Protein AF-A0A1W9UJZ1-F1 (afdb_monomer_lite)

Structure (mmCIF, N/CA/C/O backbone):
data_AF-A0A1W9UJZ1-F1
#
_entry.id   AF-A0A1W9UJZ1-F1
#
loop_
_atom_site.group_PDB
_atom_site.id
_atom_site.type_symbol
_atom_site.label_atom_id
_atom_site.label_alt_id
_atom_site.label_comp_id
_atom_site.label_asym_id
_atom_site.label_entity_id
_atom_site.label_seq_id
_atom_site.pdbx_PDB_ins_code
_atom_site.Cartn_x
_atom_site.Cartn_y
_atom_site.Cartn_z
_atom_site.occupancy
_atom_site.B_iso_or_equiv
_atom_site.auth_seq_id
_atom_site.auth_comp_id
_atom_site.auth_asym_id
_atom_site.auth_atom_id
_atom_site.pdbx_PDB_model_num
ATOM 1 N N . MET A 1 1 ? 7.714 -9.914 25.669 1.00 34.62 1 MET A N 1
ATOM 2 C CA . MET A 1 1 ? 7.853 -9.711 24.214 1.00 34.62 1 MET A CA 1
ATOM 3 C C . MET A 1 1 ? 7.769 -8.215 23.991 1.00 34.62 1 MET A C 1
ATOM 5 O O . MET A 1 1 ? 6.765 -7.626 24.367 1.00 34.62 1 MET A O 1
ATOM 9 N N . THR A 1 2 ? 8.857 -7.588 23.559 1.00 28.95 2 THR A N 1
ATOM 10 C CA . THR A 1 2 ? 8.953 -6.126 23.455 1.00 28.95 2 THR A CA 1
ATOM 11 C C . THR A 1 2 ? 8.624 -5.746 22.020 1.00 28.95 2 THR A C 1
ATOM 13 O O . THR A 1 2 ? 9.335 -6.163 21.109 1.00 28.95 2 THR A O 1
ATOM 16 N N . VAL A 1 3 ? 7.519 -5.029 21.813 1.00 31.42 3 VAL A N 1
ATOM 17 C CA . VAL A 1 3 ? 7.116 -4.546 20.487 1.00 31.42 3 VAL A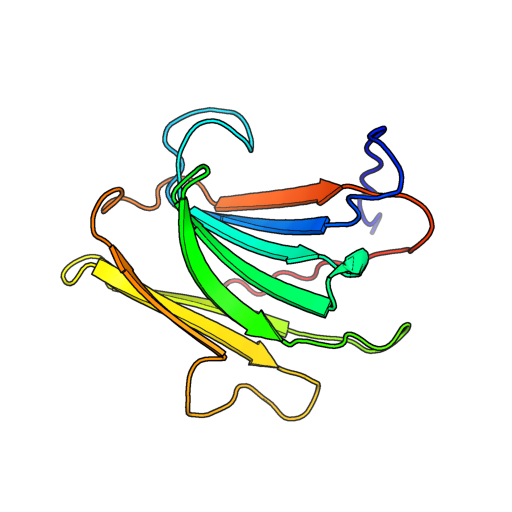 CA 1
ATOM 18 C C . VAL A 1 3 ? 8.034 -3.377 20.106 1.00 31.42 3 VAL A C 1
ATOM 20 O O . VAL A 1 3 ? 8.173 -2.454 20.911 1.00 31.42 3 VAL A O 1
ATOM 23 N N . PRO A 1 4 ? 8.691 -3.391 18.933 1.00 29.95 4 PRO A N 1
ATOM 24 C CA . PRO A 1 4 ? 9.519 -2.273 18.502 1.00 29.95 4 PRO A CA 1
ATOM 25 C C . PRO A 1 4 ? 8.651 -1.056 18.160 1.00 29.95 4 PRO A C 1
ATOM 27 O O . PRO A 1 4 ? 7.813 -1.115 17.265 1.00 29.95 4 PRO A O 1
ATOM 30 N N . THR A 1 5 ? 8.880 0.062 18.843 1.00 33.19 5 THR A N 1
ATOM 31 C CA . THR A 1 5 ? 8.340 1.381 18.485 1.00 33.19 5 THR A CA 1
ATOM 32 C C . THR A 1 5 ? 9.339 2.112 17.591 1.00 33.19 5 THR A C 1
ATOM 34 O O . THR A 1 5 ? 10.466 2.366 18.017 1.00 33.19 5 THR A O 1
ATOM 37 N N . ALA A 1 6 ? 8.940 2.463 16.367 1.00 37.09 6 ALA A N 1
ATOM 38 C CA . ALA A 1 6 ? 9.727 3.316 15.478 1.00 37.09 6 ALA A CA 1
ATOM 39 C C . ALA A 1 6 ? 9.226 4.765 15.568 1.00 37.09 6 ALA A C 1
ATOM 41 O O . ALA A 1 6 ? 8.041 5.019 15.369 1.00 37.09 6 ALA A O 1
ATOM 42 N N . THR A 1 7 ? 10.123 5.713 15.851 1.00 35.12 7 THR A N 1
ATOM 43 C CA . THR A 1 7 ? 9.844 7.156 15.809 1.00 35.12 7 THR A CA 1
ATOM 44 C C . THR A 1 7 ? 10.761 7.826 14.788 1.00 35.12 7 THR A C 1
ATOM 46 O O . THR A 1 7 ? 11.983 7.698 14.846 1.00 35.12 7 THR A O 1
ATOM 49 N N . GLY A 1 8 ? 10.167 8.532 13.824 1.00 35.19 8 GLY A N 1
ATOM 50 C CA . GLY A 1 8 ? 10.874 9.308 12.805 1.00 35.19 8 GLY A CA 1
ATOM 51 C C . GLY A 1 8 ? 10.563 10.798 12.945 1.00 35.19 8 GLY A C 1
ATOM 52 O O . GLY A 1 8 ? 9.405 11.178 13.094 1.00 35.19 8 GLY A O 1
ATOM 53 N N . ASN A 1 9 ? 11.590 11.650 12.890 1.00 35.34 9 ASN A N 1
ATOM 54 C CA . ASN A 1 9 ? 11.450 13.107 12.961 1.00 35.34 9 ASN A CA 1
ATOM 55 C C . ASN A 1 9 ? 11.374 13.713 11.553 1.00 35.34 9 ASN A C 1
ATOM 57 O O . ASN A 1 9 ? 12.392 14.121 10.999 1.00 35.34 9 ASN A O 1
ATOM 61 N N . LEU A 1 10 ? 10.168 13.809 10.992 1.00 37.81 10 LEU A N 1
ATOM 62 C CA . LEU A 1 10 ? 9.869 14.668 9.842 1.00 37.81 10 LEU A CA 1
ATOM 63 C C . LEU A 1 10 ? 8.552 15.424 10.079 1.00 37.81 10 LEU A C 1
ATOM 65 O O . LEU A 1 10 ? 7.769 15.078 10.960 1.00 37.81 10 LEU A O 1
ATOM 69 N N . ASN A 1 11 ? 8.367 16.518 9.336 1.00 38.41 11 ASN A N 1
ATOM 70 C CA . ASN A 1 11 ? 7.310 17.515 9.515 1.00 38.41 11 ASN A CA 1
ATOM 71 C C . ASN A 1 11 ? 5.913 16.876 9.709 1.00 38.41 11 ASN A C 1
ATOM 73 O O . ASN A 1 11 ? 5.518 16.008 8.934 1.00 38.41 11 ASN A O 1
ATOM 77 N N . GLN A 1 12 ? 5.154 17.358 10.701 1.00 43.09 12 GLN A N 1
ATOM 78 C CA . GLN A 1 12 ? 3.899 16.784 11.242 1.00 43.09 12 GLN A CA 1
ATOM 79 C C . GLN A 1 12 ? 2.757 16.594 10.214 1.00 43.09 12 GLN A C 1
ATOM 81 O O . GLN A 1 12 ? 1.719 16.017 10.521 1.00 43.09 12 GLN A O 1
ATOM 86 N N . TRP A 1 13 ? 2.946 17.082 8.986 1.00 42.22 13 TRP A N 1
ATOM 87 C CA . TRP A 1 13 ? 2.013 17.009 7.859 1.00 42.22 13 TRP A CA 1
ATOM 88 C C . TRP A 1 13 ? 2.061 15.671 7.106 1.00 42.22 13 TRP A C 1
ATOM 90 O O . TRP A 1 13 ? 1.181 15.401 6.291 1.00 42.22 13 TRP A O 1
ATOM 100 N N . TYR A 1 14 ? 3.067 14.833 7.373 1.00 52.69 14 TYR A N 1
ATOM 101 C CA . TYR A 1 14 ? 3.306 13.573 6.664 1.00 52.69 14 TYR A CA 1
ATOM 102 C C . TYR A 1 14 ? 3.304 12.381 7.616 1.00 52.69 14 TYR A C 1
ATOM 104 O O . TYR A 1 14 ? 4.218 11.559 7.595 1.00 52.69 14 TYR A O 1
ATOM 112 N N . ASN A 1 15 ? 2.265 12.273 8.448 1.00 63.47 15 ASN A N 1
ATOM 113 C CA . ASN A 1 15 ? 1.985 10.984 9.064 1.00 63.47 15 ASN A CA 1
ATOM 114 C C . ASN A 1 15 ? 1.732 9.990 7.919 1.00 63.47 15 ASN A C 1
ATOM 116 O O . ASN A 1 15 ? 0.896 10.252 7.054 1.00 63.47 15 ASN A O 1
ATOM 120 N N . ALA A 1 16 ? 2.491 8.907 7.844 1.00 69.88 16 ALA A N 1
ATOM 121 C CA . ALA A 1 16 ? 2.321 7.893 6.821 1.00 69.88 16 ALA A CA 1
ATOM 122 C C . ALA A 1 16 ? 2.748 6.528 7.345 1.00 69.88 16 ALA A C 1
ATOM 124 O O . ALA A 1 16 ? 3.765 6.395 8.024 1.00 69.88 16 ALA A O 1
ATOM 125 N N . ILE A 1 17 ? 1.969 5.516 6.989 1.00 74.31 17 ILE A N 1
ATOM 126 C CA . ILE A 1 17 ? 2.308 4.112 7.207 1.00 74.31 17 ILE A CA 1
ATOM 127 C C . ILE A 1 17 ? 2.501 3.528 5.824 1.00 74.31 17 ILE A C 1
ATOM 129 O O . ILE A 1 17 ? 1.573 3.607 5.022 1.00 74.31 17 ILE A O 1
ATOM 133 N N . ALA A 1 18 ? 3.682 2.988 5.540 1.00 78.62 18 ALA A N 1
ATOM 134 C CA . ALA A 1 18 ? 4.011 2.436 4.237 1.00 78.62 18 ALA A CA 1
ATOM 135 C C . ALA A 1 18 ? 4.499 0.991 4.347 1.00 78.62 18 ALA A C 1
ATOM 137 O O . ALA A 1 18 ? 5.324 0.668 5.202 1.00 78.62 18 ALA A O 1
ATOM 138 N N . LEU A 1 19 ? 4.022 0.145 3.439 1.00 81.94 19 LEU A N 1
ATOM 139 C CA . LEU A 1 19 ? 4.559 -1.180 3.160 1.00 81.94 19 LEU A CA 1
ATOM 140 C C . LEU A 1 19 ? 5.332 -1.109 1.840 1.00 81.94 19 LEU A C 1
ATOM 142 O O . LEU A 1 19 ? 4.749 -0.775 0.810 1.00 81.94 19 LEU A O 1
ATOM 146 N N . GLY A 1 20 ? 6.628 -1.407 1.880 1.00 82.31 20 GLY A N 1
ATOM 147 C CA . GLY A 1 20 ? 7.520 -1.425 0.722 1.00 82.31 20 GLY A CA 1
ATOM 148 C C . GLY A 1 20 ? 7.805 -2.845 0.233 1.00 82.31 20 GLY A C 1
ATOM 149 O O . GLY A 1 20 ? 8.006 -3.755 1.041 1.00 82.31 20 GLY A O 1
ATOM 150 N N . PHE A 1 21 ? 7.847 -3.039 -1.086 1.00 81.38 21 PHE A N 1
ATOM 151 C CA . PHE A 1 21 ? 8.157 -4.324 -1.724 1.00 81.38 21 PHE A CA 1
ATOM 152 C C . PHE A 1 21 ? 8.823 -4.124 -3.094 1.00 81.38 21 PHE A C 1
ATOM 154 O O . PHE A 1 21 ? 8.611 -3.104 -3.741 1.00 81.38 21 PHE A O 1
ATOM 161 N N . GLY A 1 22 ? 9.633 -5.077 -3.564 1.00 76.25 22 GLY A N 1
ATOM 162 C CA . GLY A 1 22 ? 10.301 -4.961 -4.874 1.00 76.25 22 GLY A CA 1
ATOM 163 C C . GLY A 1 22 ? 11.539 -4.065 -4.893 1.00 76.25 22 GLY A C 1
ATOM 164 O O . GLY A 1 22 ? 12.035 -3.740 -5.967 1.00 76.25 22 GLY A O 1
ATOM 165 N N . GLY A 1 23 ? 12.044 -3.658 -3.726 1.00 72.62 23 GLY A N 1
ATOM 166 C CA . GLY A 1 23 ? 13.233 -2.811 -3.627 1.00 72.62 23 GLY A CA 1
ATOM 167 C C . GLY A 1 23 ? 14.531 -3.558 -3.950 1.00 72.62 23 GLY A C 1
ATOM 168 O O . GLY A 1 23 ? 14.710 -4.720 -3.567 1.00 72.62 23 GLY A O 1
ATOM 169 N N . THR A 1 24 ? 15.465 -2.876 -4.619 1.00 66.38 24 THR A N 1
ATOM 170 C CA . THR A 1 24 ? 16.773 -3.431 -5.014 1.00 66.38 24 THR A CA 1
ATOM 171 C C . THR A 1 24 ? 17.944 -2.932 -4.160 1.00 66.38 24 THR A C 1
ATOM 173 O O . THR A 1 24 ? 19.009 -3.545 -4.192 1.00 66.38 24 THR A O 1
ATOM 176 N N . GLU A 1 25 ? 17.754 -1.880 -3.356 1.00 62.56 25 GLU A N 1
ATOM 177 C CA . GLU A 1 25 ? 18.781 -1.270 -2.490 1.00 62.56 25 GLU A CA 1
ATOM 178 C C . GLU A 1 25 ? 18.403 -1.298 -0.992 1.00 62.56 25 GLU A C 1
ATOM 180 O O . GLU A 1 25 ? 17.293 -1.688 -0.619 1.00 62.56 25 GLU A O 1
ATOM 185 N N . GLU A 1 26 ? 19.355 -0.993 -0.094 1.00 51.22 26 GLU A N 1
ATOM 186 C CA . GLU A 1 26 ? 19.084 -0.795 1.343 1.00 51.22 26 GLU A CA 1
ATOM 187 C C . GLU A 1 26 ? 18.584 0.631 1.579 1.00 51.22 26 GLU A C 1
ATOM 189 O O . GLU A 1 26 ? 19.328 1.591 1.409 1.00 51.22 26 GLU A O 1
ATOM 194 N N . GLY A 1 27 ? 17.323 0.764 1.981 1.00 49.09 27 GLY A N 1
ATOM 195 C CA . GLY A 1 27 ? 16.692 2.055 2.237 1.00 49.09 27 GLY A CA 1
ATOM 196 C C . GLY A 1 27 ? 15.261 2.080 1.712 1.00 49.09 27 GLY A C 1
ATOM 197 O O . GLY A 1 27 ? 14.924 1.381 0.764 1.00 49.09 27 GLY A O 1
ATOM 198 N N . ILE A 1 28 ? 14.408 2.859 2.369 1.00 47.31 28 ILE A N 1
ATOM 199 C CA . ILE A 1 28 ? 12.954 2.878 2.144 1.00 47.31 28 ILE A CA 1
ATOM 200 C C . ILE A 1 28 ? 12.580 3.689 0.884 1.00 47.31 28 ILE A C 1
ATOM 202 O O . ILE A 1 28 ? 11.478 3.536 0.365 1.00 47.31 28 ILE A O 1
ATOM 206 N N . ASP A 1 29 ? 13.505 4.497 0.348 1.00 51.44 29 ASP A N 1
ATOM 207 C CA . ASP A 1 29 ? 13.132 5.635 -0.500 1.00 51.44 29 ASP A CA 1
ATOM 208 C C . ASP A 1 29 ? 13.693 5.659 -1.933 1.00 51.44 29 ASP A C 1
ATOM 210 O O . ASP A 1 29 ? 13.324 6.573 -2.667 1.00 51.44 29 ASP A O 1
ATOM 214 N N . SER A 1 30 ? 14.551 4.731 -2.380 1.00 58.06 30 SER A N 1
ATOM 215 C CA . SER A 1 30 ? 15.156 4.858 -3.727 1.00 58.06 30 SER A CA 1
ATOM 216 C C . SER A 1 30 ? 14.555 3.960 -4.806 1.00 58.06 30 SER A C 1
ATOM 218 O O . SER A 1 30 ? 14.539 4.362 -5.965 1.00 58.06 30 SER A O 1
ATOM 220 N N . THR A 1 31 ? 14.070 2.759 -4.468 1.00 74.06 31 THR A N 1
ATOM 221 C CA . THR A 1 31 ? 13.627 1.763 -5.462 1.00 74.06 31 THR A CA 1
ATOM 222 C C . THR A 1 31 ? 12.514 0.872 -4.911 1.00 74.06 31 THR A C 1
ATOM 224 O O . THR A 1 31 ? 12.547 0.483 -3.744 1.00 74.06 31 THR A O 1
ATOM 227 N N . GLY A 1 32 ? 11.542 0.514 -5.752 1.00 86.50 32 GLY A N 1
ATOM 228 C CA . GLY A 1 32 ? 10.479 -0.439 -5.417 1.00 86.50 32 GLY A CA 1
ATOM 229 C C . GLY A 1 32 ? 9.064 0.138 -5.479 1.00 86.50 32 GLY A C 1
ATOM 230 O O . GLY A 1 32 ? 8.821 1.248 -5.959 1.00 86.50 32 GLY A O 1
ATOM 231 N N . TYR A 1 33 ? 8.115 -0.646 -4.981 1.00 87.94 33 TYR A N 1
ATOM 232 C CA . TYR A 1 33 ? 6.720 -0.268 -4.808 1.00 87.94 33 TYR A CA 1
ATOM 233 C C . TYR A 1 33 ? 6.423 0.064 -3.349 1.00 87.94 33 TYR A C 1
ATOM 235 O O . TYR A 1 33 ? 7.010 -0.523 -2.437 1.00 87.94 33 TYR A O 1
ATOM 243 N N . SER A 1 34 ? 5.465 0.962 -3.126 1.00 88.50 34 SER A N 1
ATOM 244 C CA . SER A 1 34 ? 4.942 1.241 -1.793 1.00 88.50 34 SER A CA 1
ATOM 245 C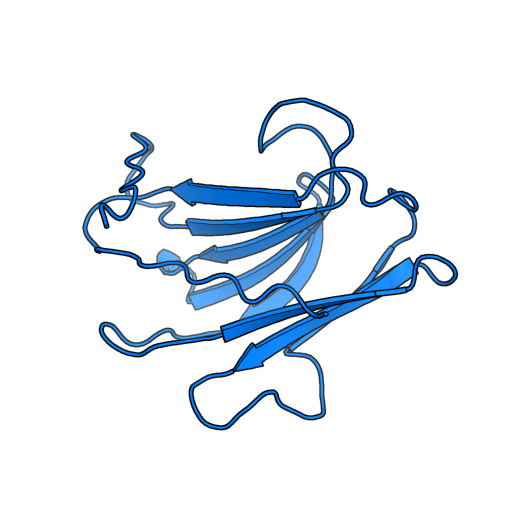 C . SER A 1 34 ? 3.421 1.299 -1.785 1.00 88.50 34 SER A C 1
ATOM 247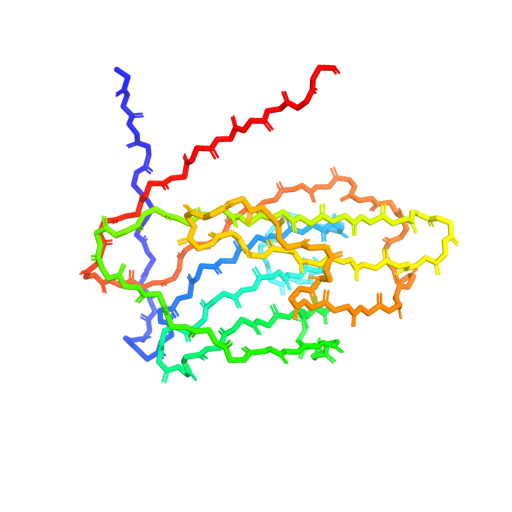 O O . SER A 1 34 ? 2.811 1.893 -2.674 1.00 88.50 34 SER A O 1
ATOM 249 N N . VAL A 1 35 ? 2.808 0.712 -0.760 1.00 90.06 35 VAL A N 1
ATOM 250 C CA . VAL A 1 35 ? 1.425 1.010 -0.387 1.00 90.06 35 VAL A CA 1
ATOM 251 C C . VAL A 1 35 ? 1.462 1.841 0.873 1.00 90.06 35 VAL A C 1
ATOM 253 O O . VAL A 1 35 ? 1.996 1.383 1.880 1.00 90.06 35 VAL A O 1
ATOM 256 N N . ALA A 1 36 ? 0.901 3.046 0.829 1.00 87.88 36 ALA A N 1
ATOM 257 C CA . ALA A 1 36 ? 0.944 3.956 1.961 1.00 87.88 36 ALA A CA 1
ATOM 258 C C . ALA A 1 36 ? -0.413 4.575 2.284 1.00 87.88 36 ALA A C 1
ATOM 260 O O . ALA A 1 36 ? -1.109 5.057 1.391 1.00 87.88 36 ALA A O 1
ATOM 261 N N . TYR A 1 37 ? -0.754 4.622 3.571 1.00 86.50 37 TYR A N 1
ATOM 262 C CA . TYR A 1 37 ? -1.855 5.439 4.075 1.00 86.50 37 TYR A CA 1
ATOM 263 C C . TYR A 1 37 ? -1.322 6.784 4.562 1.00 86.50 37 TYR A C 1
ATOM 265 O O . TYR A 1 37 ? -0.380 6.819 5.351 1.00 86.50 37 TYR A O 1
ATOM 273 N N . ILE A 1 38 ? -1.937 7.880 4.114 1.00 82.38 38 ILE A N 1
ATOM 274 C CA . ILE A 1 38 ? -1.624 9.245 4.554 1.00 82.38 38 ILE A CA 1
ATOM 275 C C . ILE A 1 38 ? -2.869 9.812 5.254 1.0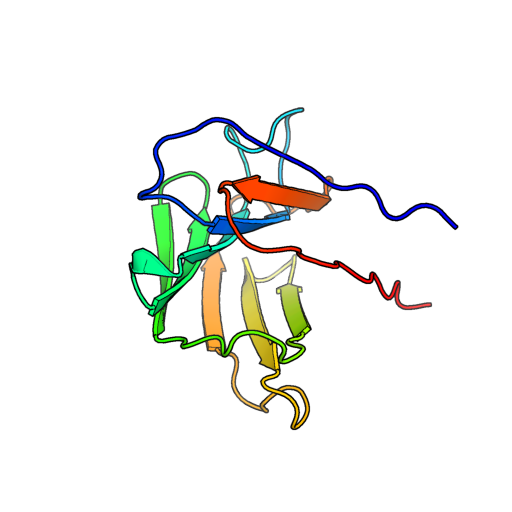0 82.38 38 ILE A C 1
ATOM 277 O O . ILE A 1 38 ? -3.800 10.245 4.563 1.00 82.38 38 ILE A O 1
ATOM 281 N N . PRO A 1 39 ? -2.914 9.860 6.604 1.00 78.56 39 PRO A N 1
ATOM 282 C CA . PRO A 1 39 ? -4.080 10.323 7.353 1.00 78.56 39 PRO A CA 1
ATOM 283 C C . PRO A 1 39 ? -4.470 11.760 7.014 1.00 78.56 39 PRO A C 1
ATOM 285 O O . PRO A 1 39 ? -5.651 12.056 6.880 1.00 78.56 39 PRO A O 1
ATOM 288 N N . ALA A 1 40 ? -3.485 12.641 6.797 1.00 77.19 40 ALA A N 1
ATOM 289 C CA . ALA A 1 40 ? -3.732 14.039 6.438 1.00 77.19 40 ALA A CA 1
ATOM 290 C C . ALA A 1 40 ? -4.524 14.194 5.127 1.00 77.19 40 ALA A C 1
ATOM 292 O O . ALA A 1 40 ? -5.139 15.232 4.898 1.00 77.19 40 ALA A O 1
ATOM 293 N N . TRP A 1 41 ? -4.494 13.181 4.256 1.00 82.19 41 TRP A N 1
ATOM 294 C CA . TRP A 1 41 ? -5.197 13.186 2.975 1.00 82.19 41 TRP A C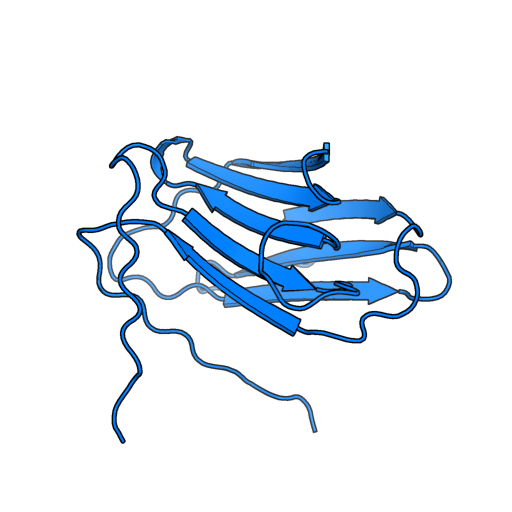A 1
ATOM 295 C C . TRP A 1 41 ? -6.421 12.269 2.963 1.00 82.19 41 TRP A C 1
ATOM 297 O O . TRP A 1 41 ? -7.179 12.322 1.998 1.00 82.19 41 TRP A O 1
ATOM 307 N N . GLY A 1 42 ? -6.601 11.418 3.982 1.00 85.62 42 GLY A N 1
ATOM 308 C CA . GLY A 1 42 ? -7.622 10.369 3.980 1.00 85.62 42 GLY A CA 1
ATOM 309 C C . GLY A 1 42 ? -7.492 9.448 2.765 1.00 85.62 42 GLY A C 1
ATOM 310 O O . GLY A 1 42 ? -8.481 9.171 2.083 1.00 85.62 42 GLY A O 1
ATOM 311 N N . LYS A 1 43 ? -6.256 9.061 2.416 1.00 89.38 43 LYS A N 1
ATOM 312 C CA . LYS A 1 43 ? -5.962 8.294 1.197 1.00 89.38 43 LYS A CA 1
ATOM 313 C C . LYS A 1 43 ? -5.005 7.141 1.443 1.00 89.38 43 LYS A C 1
ATOM 315 O O . LYS A 1 43 ? -3.975 7.312 2.095 1.00 89.38 43 LYS A O 1
ATOM 320 N N . LEU A 1 44 ? -5.327 6.010 0.825 1.00 92.31 44 LEU A N 1
ATOM 321 C CA . LEU A 1 44 ? -4.409 4.914 0.552 1.00 92.31 44 LEU A CA 1
ATOM 322 C C . LEU A 1 44 ? -3.864 5.097 -0.871 1.00 92.31 44 LEU A C 1
ATOM 324 O O . LEU A 1 44 ? -4.628 5.388 -1.792 1.00 92.31 44 LEU A O 1
ATOM 328 N N . LYS A 1 45 ? -2.555 4.958 -1.064 1.00 93.00 45 LYS A N 1
ATOM 329 C CA . LYS A 1 45 ? -1.908 5.077 -2.378 1.00 93.00 45 LYS A CA 1
ATOM 330 C C . LYS A 1 45 ? -1.011 3.883 -2.657 1.00 93.00 45 LYS A C 1
ATOM 332 O O . LYS A 1 45 ? -0.359 3.392 -1.740 1.00 93.00 45 LYS A O 1
ATOM 337 N N . LEU A 1 46 ? -0.940 3.496 -3.924 1.00 94.00 46 LEU A N 1
ATOM 338 C CA . LEU A 1 46 ? 0.048 2.579 -4.474 1.00 94.00 46 LEU A CA 1
ATOM 339 C C . LEU A 1 46 ? 0.999 3.391 -5.356 1.00 94.00 46 LEU A C 1
ATOM 341 O O . LEU A 1 46 ? 0.564 4.089 -6.276 1.00 94.00 46 LEU A O 1
ATOM 345 N N . THR A 1 47 ? 2.295 3.316 -5.077 1.00 92.31 47 THR A N 1
ATOM 346 C CA . THR A 1 47 ? 3.325 3.998 -5.863 1.00 92.31 47 THR A CA 1
ATOM 347 C C . THR A 1 47 ? 4.407 3.038 -6.325 1.00 92.31 47 THR A C 1
ATOM 349 O O . THR A 1 47 ? 4.684 2.036 -5.670 1.00 92.31 47 THR A O 1
ATOM 352 N N . ARG A 1 48 ? 5.046 3.388 -7.440 1.00 90.88 48 ARG A N 1
ATOM 353 C CA . ARG A 1 48 ? 6.375 2.917 -7.829 1.00 90.88 48 ARG A CA 1
ATOM 354 C C . ARG A 1 48 ? 7.331 4.077 -7.620 1.00 90.88 48 ARG A C 1
ATOM 356 O O . ARG A 1 48 ? 7.184 5.090 -8.305 1.00 90.88 48 ARG A O 1
ATOM 363 N N . GLU A 1 49 ? 8.270 3.951 -6.689 1.00 85.88 49 GLU A N 1
ATOM 364 C CA . GLU A 1 49 ? 9.120 5.067 -6.260 1.00 85.88 49 GLU A CA 1
ATOM 365 C C . GLU A 1 49 ? 8.224 6.293 -5.941 1.00 85.88 49 GLU A C 1
ATOM 367 O O . GLU A 1 49 ? 7.296 6.211 -5.127 1.00 85.88 49 GLU A O 1
ATOM 372 N N . TYR A 1 50 ? 8.422 7.403 -6.659 1.00 81.19 50 TYR A N 1
ATOM 373 C CA . TYR A 1 50 ? 7.648 8.642 -6.546 1.00 81.19 50 TYR A CA 1
ATOM 374 C C . TYR A 1 50 ? 6.457 8.747 -7.520 1.00 81.19 50 TYR A C 1
ATOM 376 O O . TYR A 1 50 ? 5.777 9.773 -7.555 1.00 81.19 50 TYR A O 1
ATOM 384 N N . THR A 1 51 ? 6.186 7.711 -8.318 1.00 89.44 51 THR A N 1
ATOM 385 C CA . THR A 1 51 ? 5.101 7.684 -9.313 1.00 89.44 51 THR A CA 1
ATOM 386 C C . THR A 1 51 ? 3.846 7.037 -8.732 1.00 89.44 51 THR A C 1
ATOM 388 O O . THR A 1 51 ? 3.904 5.907 -8.255 1.00 89.44 51 THR A O 1
ATOM 391 N N . PHE A 1 52 ? 2.697 7.714 -8.805 1.00 92.12 52 PHE A N 1
ATOM 392 C CA . PHE A 1 52 ? 1.405 7.112 -8.458 1.00 92.12 52 PHE A CA 1
ATOM 393 C C . PHE A 1 52 ? 0.997 6.081 -9.508 1.00 92.12 52 PHE A C 1
ATOM 395 O O . PHE A 1 52 ? 0.953 6.398 -10.695 1.00 92.12 52 PHE A O 1
ATOM 402 N N . LEU A 1 53 ? 0.682 4.873 -9.050 1.00 95.94 53 LEU A N 1
ATOM 403 C CA . LEU A 1 53 ? 0.064 3.841 -9.876 1.00 95.94 53 LEU A CA 1
ATOM 404 C C . LEU A 1 53 ? -1.451 3.830 -9.671 1.00 95.94 53 LEU A C 1
ATOM 406 O O . LEU A 1 53 ? -2.188 3.762 -10.646 1.00 95.94 53 LEU A O 1
ATOM 410 N N . ASP A 1 54 ? -1.899 3.952 -8.418 1.00 97.69 54 ASP A N 1
ATOM 411 C CA . ASP A 1 54 ? -3.317 4.039 -8.062 1.00 97.69 54 ASP A CA 1
ATOM 412 C C . ASP A 1 54 ? -3.512 4.688 -6.674 1.00 97.69 54 ASP A C 1
ATOM 414 O O . ASP A 1 54 ? -2.565 4.807 -5.884 1.00 97.69 54 ASP A O 1
ATOM 418 N N . HIS A 1 55 ? -4.729 5.136 -6.358 1.00 96.00 55 HIS A N 1
ATOM 419 C CA . HIS A 1 55 ? -5.100 5.633 -5.035 1.00 96.00 55 HIS A CA 1
ATOM 420 C C . HIS A 1 55 ? -6.609 5.551 -4.762 1.00 96.00 55 HIS A C 1
ATOM 422 O O . HIS A 1 55 ? -7.440 5.762 -5.638 1.00 96.00 55 HIS A O 1
ATOM 428 N N . ALA A 1 56 ? -6.966 5.404 -3.488 1.00 95.44 56 ALA A N 1
ATOM 429 C CA . ALA A 1 56 ? -8.345 5.378 -3.017 1.00 95.44 56 ALA A CA 1
ATOM 430 C C . ALA A 1 56 ? -8.497 6.224 -1.753 1.00 95.44 56 ALA A C 1
ATOM 432 O O . ALA A 1 56 ? -7.548 6.423 -0.988 1.00 95.44 56 ALA A O 1
ATOM 433 N N . SER A 1 57 ? -9.704 6.738 -1.532 1.00 92.75 57 SER A N 1
ATOM 434 C CA . SER A 1 57 ? -10.056 7.331 -0.245 1.00 92.75 57 SER A CA 1
ATOM 435 C C . SER A 1 57 ? -10.187 6.235 0.809 1.00 92.75 57 SER A C 1
ATOM 437 O O . SER A 1 57 ? -10.813 5.211 0.560 1.00 92.75 57 SER A O 1
ATOM 439 N N . ALA A 1 58 ? -9.612 6.470 1.983 1.00 87.88 58 ALA A N 1
ATOM 440 C CA . ALA A 1 58 ? -9.712 5.593 3.143 1.00 87.88 58 ALA A CA 1
ATOM 441 C C . ALA A 1 58 ? -9.746 6.461 4.402 1.00 87.88 58 ALA A C 1
ATOM 443 O O . ALA A 1 58 ? -9.029 7.458 4.486 1.00 87.88 58 ALA A O 1
ATOM 444 N N . THR A 1 59 ? -10.580 6.110 5.377 1.00 84.19 59 THR A N 1
ATOM 445 C CA . THR A 1 59 ? -10.639 6.819 6.663 1.00 84.19 59 THR A CA 1
ATOM 446 C C . THR A 1 59 ? -10.431 5.816 7.780 1.00 84.19 59 THR A C 1
ATOM 448 O O . THR A 1 59 ? -11.340 5.071 8.127 1.00 84.19 59 THR A O 1
ATOM 451 N N . LEU A 1 60 ? -9.222 5.799 8.342 1.00 82.75 60 LEU A N 1
ATOM 452 C CA . LEU A 1 60 ? -8.912 4.929 9.473 1.00 82.75 60 LEU A CA 1
ATOM 453 C C . LEU A 1 60 ? -9.384 5.571 10.782 1.00 82.75 60 LEU A C 1
ATOM 455 O O . LEU A 1 60 ? -9.058 6.723 11.075 1.00 82.75 60 LEU A O 1
ATOM 459 N N . VAL A 1 61 ? -10.141 4.812 11.569 1.00 82.56 61 VAL A N 1
ATOM 460 C CA . VAL A 1 61 ? -10.680 5.209 12.869 1.00 82.56 61 VAL A CA 1
ATOM 461 C C . VAL A 1 61 ? -9.658 4.873 13.963 1.00 82.56 61 VAL A C 1
ATOM 463 O O . VAL A 1 61 ? -9.195 3.731 14.038 1.00 82.56 61 VAL A O 1
ATOM 466 N N . PRO A 1 62 ? -9.291 5.827 14.839 1.00 76.56 62 PRO A N 1
ATOM 467 C CA . PRO A 1 62 ? -8.379 5.554 15.946 1.00 76.56 62 PRO A CA 1
ATOM 468 C C . PRO A 1 62 ? -8.866 4.413 16.851 1.00 76.56 62 PRO A C 1
ATOM 470 O O . PRO A 1 62 ? -10.031 4.373 17.240 1.00 76.56 62 PRO A O 1
ATOM 473 N N . GLY A 1 63 ? -7.957 3.505 17.216 1.00 75.75 63 GLY A N 1
ATOM 474 C CA . GLY A 1 63 ? -8.246 2.358 18.090 1.00 75.75 63 GLY A CA 1
ATOM 475 C C . GLY A 1 63 ? -8.878 1.150 17.389 1.00 75.75 63 GLY A C 1
ATOM 476 O O . GLY A 1 63 ? -9.056 0.114 18.028 1.00 75.75 63 GLY A O 1
ATOM 477 N N . GLN A 1 64 ? -9.186 1.252 16.094 1.00 81.06 64 GLN A N 1
ATOM 478 C CA . GLN A 1 64 ? -9.647 0.133 15.278 1.00 81.06 64 GLN A CA 1
ATOM 479 C C . GLN A 1 64 ? -8.464 -0.567 14.600 1.00 81.06 64 GLN A C 1
ATOM 481 O O . GLN A 1 64 ? -7.512 0.074 14.152 1.00 81.06 64 GLN A O 1
ATOM 486 N N . TRP A 1 65 ? -8.533 -1.895 14.531 1.00 81.31 65 TRP A N 1
ATOM 487 C CA . TRP A 1 65 ? -7.570 -2.703 13.792 1.00 81.31 65 TRP A CA 1
ATOM 488 C C . TRP A 1 65 ? -7.950 -2.778 12.317 1.00 81.31 65 TRP A C 1
ATOM 490 O O . TRP A 1 65 ? -9.120 -2.948 11.981 1.00 81.31 65 TRP A O 1
ATOM 500 N N . TYR A 1 66 ? -6.935 -2.699 11.462 1.00 84.88 66 TYR A N 1
ATOM 501 C CA . TYR A 1 66 ? -7.049 -2.823 10.014 1.00 84.88 66 TYR A CA 1
ATOM 502 C C . TYR A 1 66 ? -6.028 -3.839 9.520 1.00 84.88 66 TYR A C 1
ATOM 504 O O . TYR A 1 66 ? -4.941 -3.948 10.095 1.00 84.88 66 TYR A O 1
ATOM 512 N N . GLN A 1 67 ? -6.350 -4.555 8.445 1.00 87.56 67 GLN A N 1
ATOM 513 C CA . GLN A 1 67 ? -5.392 -5.436 7.779 1.00 87.56 67 GLN A CA 1
ATOM 514 C C . GLN A 1 67 ? -5.169 -4.984 6.342 1.00 87.56 67 GLN A C 1
ATOM 516 O O . GLN A 1 67 ? -6.105 -4.623 5.632 1.00 87.56 67 GLN A O 1
ATOM 521 N N . LEU A 1 68 ? -3.910 -5.007 5.916 1.00 87.94 68 LEU A N 1
ATOM 522 C CA . LEU A 1 68 ? -3.506 -4.660 4.563 1.00 87.94 68 LEU A CA 1
ATOM 523 C C . LEU A 1 68 ? -2.886 -5.891 3.909 1.00 87.94 68 LEU A C 1
ATOM 525 O O . LEU A 1 68 ? -1.931 -6.463 4.434 1.00 87.94 68 LEU A O 1
ATOM 529 N N . LYS A 1 69 ? -3.399 -6.268 2.741 1.00 89.31 69 LYS A N 1
ATOM 530 C CA . LYS A 1 69 ? -2.866 -7.364 1.932 1.00 89.31 69 LYS A CA 1
ATOM 531 C C . LYS A 1 69 ? -2.466 -6.840 0.564 1.00 89.31 69 LYS A C 1
ATOM 533 O O . LYS A 1 69 ? -3.236 -6.137 -0.082 1.00 89.31 69 LYS A O 1
ATOM 538 N N . VAL A 1 70 ? -1.284 -7.238 0.109 1.00 89.12 70 VAL A N 1
ATOM 539 C CA . VAL A 1 70 ? -0.799 -6.975 -1.248 1.00 89.12 70 VAL A CA 1
ATOM 540 C C . VAL A 1 70 ? -0.598 -8.309 -1.956 1.00 89.12 70 VAL A C 1
ATOM 542 O O . VAL A 1 70 ? 0.047 -9.207 -1.418 1.00 89.12 70 VAL A O 1
ATOM 545 N N . VAL A 1 71 ? -1.161 -8.443 -3.153 1.00 90.44 71 VAL A N 1
ATOM 546 C CA . VAL A 1 71 ? -0.976 -9.588 -4.049 1.00 90.44 71 VAL A CA 1
ATOM 547 C C . VAL A 1 71 ? -0.266 -9.095 -5.301 1.00 90.44 71 VAL A C 1
ATOM 549 O O . VAL A 1 71 ? -0.661 -8.088 -5.885 1.00 90.44 71 VAL A O 1
ATOM 552 N N . ARG A 1 72 ? 0.790 -9.801 -5.706 1.00 85.56 72 ARG A N 1
ATOM 553 C CA . ARG A 1 72 ? 1.598 -9.482 -6.884 1.00 85.56 72 ARG A CA 1
ATOM 554 C C . ARG A 1 72 ? 1.735 -10.726 -7.753 1.00 85.56 72 ARG A C 1
ATOM 556 O O . ARG A 1 72 ? 2.166 -11.763 -7.258 1.00 85.56 72 ARG A O 1
ATOM 563 N N . ASP A 1 73 ? 1.434 -10.594 -9.038 1.00 87.31 73 ASP A N 1
ATOM 564 C CA . ASP A 1 73 ? 1.665 -11.634 -10.045 1.00 87.31 73 ASP A CA 1
ATOM 565 C C . ASP A 1 73 ? 2.939 -11.344 -10.853 1.00 87.31 73 ASP A C 1
ATOM 567 O O . ASP A 1 73 ? 2.932 -10.532 -11.785 1.00 87.31 73 ASP A O 1
ATOM 571 N N . GLY A 1 74 ? 4.039 -12.012 -10.500 1.00 80.81 74 GLY A N 1
ATOM 572 C CA . GLY A 1 74 ? 5.354 -11.805 -11.114 1.00 80.81 74 GLY A CA 1
ATOM 573 C C . GLY A 1 74 ? 5.372 -11.865 -12.647 1.00 80.81 74 GLY A C 1
ATOM 574 O O . GLY A 1 74 ? 6.156 -11.131 -13.247 1.00 80.81 74 GLY A O 1
ATOM 575 N N . ASP A 1 75 ? 4.477 -12.637 -13.271 1.00 85.25 75 ASP A N 1
ATOM 576 C CA . ASP A 1 75 ? 4.442 -12.827 -14.723 1.00 85.25 75 ASP A CA 1
ATOM 577 C C . ASP A 1 75 ? 3.733 -11.672 -15.442 1.00 85.25 75 ASP A C 1
ATOM 579 O O . ASP A 1 75 ? 4.210 -11.179 -16.466 1.00 85.25 75 ASP A O 1
ATOM 583 N N . THR A 1 76 ? 2.592 -11.217 -14.915 1.00 89.00 76 THR A N 1
ATOM 584 C CA . THR A 1 76 ? 1.743 -10.222 -15.600 1.00 89.00 76 THR A CA 1
ATOM 585 C C . THR A 1 76 ? 2.054 -8.778 -15.233 1.00 89.00 76 THR A C 1
ATOM 587 O O . THR A 1 76 ? 1.695 -7.867 -15.977 1.00 89.00 76 THR A O 1
ATOM 590 N N . GLY A 1 77 ? 2.692 -8.531 -14.088 1.00 89.44 77 GLY A N 1
ATOM 591 C CA . GLY A 1 77 ? 2.798 -7.165 -13.565 1.00 89.44 77 GLY A CA 1
ATOM 592 C C . GLY A 1 77 ? 1.631 -6.749 -12.666 1.00 89.44 77 GLY A C 1
ATOM 593 O O . GLY A 1 77 ? 1.689 -5.677 -12.073 1.00 89.44 77 GLY A O 1
ATOM 594 N N . LEU A 1 78 ? 0.593 -7.577 -12.506 1.00 94.38 78 LEU A N 1
ATOM 595 C CA . LEU A 1 78 ? -0.565 -7.216 -11.689 1.00 94.38 78 LEU A CA 1
ATOM 596 C C . LEU A 1 78 ? -0.174 -7.027 -10.213 1.00 94.38 78 LEU A C 1
ATOM 598 O O . LEU A 1 78 ? 0.535 -7.855 -9.629 1.00 94.38 78 LEU A O 1
ATOM 602 N N . ILE A 1 79 ? -0.645 -5.928 -9.627 1.00 94.69 79 ILE A N 1
ATOM 603 C CA . ILE A 1 79 ? -0.559 -5.567 -8.214 1.00 94.69 79 ILE A CA 1
ATOM 604 C C . ILE A 1 79 ? -1.980 -5.282 -7.733 1.00 94.69 79 ILE A C 1
ATOM 606 O O . ILE A 1 79 ? -2.651 -4.404 -8.271 1.00 94.69 79 ILE A O 1
ATOM 610 N N . GLN A 1 80 ? -2.411 -5.981 -6.690 1.00 96.06 80 GLN A N 1
ATOM 611 C CA . GLN A 1 80 ? -3.701 -5.773 -6.045 1.00 96.06 80 GLN A CA 1
ATOM 612 C C . GLN A 1 80 ? -3.508 -5.525 -4.556 1.00 96.06 80 GLN A C 1
ATOM 614 O O . GLN A 1 80 ? -2.777 -6.254 -3.881 1.00 96.06 80 GLN A O 1
ATOM 619 N N . VAL A 1 81 ? -4.185 -4.509 -4.036 1.00 95.19 81 VAL A N 1
ATOM 620 C CA . VAL A 1 81 ? -4.122 -4.110 -2.632 1.00 95.19 81 VAL A CA 1
ATOM 621 C C . VAL A 1 81 ? -5.511 -4.208 -2.036 1.00 95.19 81 VAL A C 1
ATOM 623 O O . VAL A 1 81 ? -6.456 -3.649 -2.581 1.00 95.19 81 VAL A O 1
ATOM 626 N N . TYR A 1 82 ? -5.624 -4.869 -0.894 1.00 94.75 82 TYR A N 1
ATOM 627 C CA . TYR A 1 82 ? -6.873 -5.056 -0.170 1.00 94.75 82 TYR A CA 1
ATOM 628 C C . TYR A 1 82 ? -6.728 -4.458 1.224 1.00 94.75 82 TYR A C 1
ATOM 630 O O . TYR A 1 82 ? -5.772 -4.772 1.939 1.00 94.75 82 TYR A O 1
ATOM 638 N N . LEU A 1 83 ? -7.684 -3.617 1.604 1.00 93.12 83 LEU A N 1
ATOM 639 C CA . LEU A 1 83 ? -7.844 -3.111 2.959 1.00 93.12 83 LEU A CA 1
ATOM 640 C C . LEU A 1 83 ? -9.041 -3.810 3.612 1.00 93.12 83 LEU A C 1
ATOM 642 O O . LEU A 1 83 ? -10.156 -3.732 3.102 1.00 93.12 83 LEU A O 1
ATOM 646 N N . ASP A 1 84 ? -8.802 -4.484 4.732 1.00 92.56 84 ASP A N 1
ATOM 647 C CA . ASP A 1 84 ? -9.847 -4.993 5.618 1.00 92.56 84 ASP A CA 1
ATOM 648 C C . ASP A 1 84 ? -10.100 -3.978 6.739 1.00 92.56 84 ASP A C 1
ATOM 650 O O . ASP A 1 84 ? -9.199 -3.644 7.516 1.00 92.56 84 ASP A O 1
ATOM 654 N N . GLU A 1 85 ? -11.342 -3.508 6.821 1.00 89.94 85 GLU A N 1
ATOM 655 C CA . GLU A 1 85 ? -11.832 -2.570 7.834 1.00 89.94 85 GLU A CA 1
ATOM 656 C C . GLU A 1 85 ? -12.529 -3.278 9.014 1.00 89.94 85 GLU A C 1
ATOM 658 O O . GLU A 1 85 ? -13.268 -2.659 9.775 1.00 89.94 85 GLU A O 1
ATOM 663 N N . GLY A 1 86 ? -12.297 -4.580 9.191 1.00 88.06 86 GLY A N 1
ATOM 664 C CA . GLY A 1 86 ? -12.826 -5.413 10.273 1.00 88.06 86 GLY A CA 1
ATOM 665 C C . GLY A 1 86 ? -13.955 -6.363 9.860 1.00 88.06 86 GLY A C 1
ATOM 666 O O . GLY A 1 86 ? -14.640 -6.888 10.736 1.00 88.06 86 GLY A O 1
ATOM 667 N N . GLN A 1 87 ? -14.182 -6.566 8.559 1.00 88.56 87 GLN A N 1
ATOM 668 C CA . GLN A 1 87 ? -15.204 -7.480 8.016 1.00 88.56 87 GLN A CA 1
ATOM 669 C C . GLN A 1 87 ? -14.601 -8.604 7.154 1.00 88.56 87 GLN A C 1
ATOM 671 O O . GLN A 1 87 ? -15.339 -9.410 6.588 1.00 88.56 87 GLN A O 1
ATOM 676 N N . GLY A 1 88 ? -13.272 -8.684 7.073 1.00 89.94 88 GLY A N 1
ATOM 677 C CA . GLY A 1 88 ? -12.554 -9.514 6.115 1.00 89.94 88 GLY A CA 1
ATOM 678 C C . GLY A 1 88 ? -12.180 -8.733 4.854 1.00 89.94 88 GLY A C 1
ATOM 679 O O . GLY A 1 88 ? -12.701 -7.651 4.574 1.00 89.94 88 GLY A O 1
ATOM 680 N N . TYR A 1 89 ? -11.262 -9.295 4.067 1.00 92.50 89 TYR A N 1
ATOM 681 C CA . TYR A 1 89 ? -10.864 -8.692 2.797 1.00 92.50 89 TYR A CA 1
ATOM 682 C C . TYR A 1 89 ? -12.040 -8.654 1.805 1.00 92.50 89 TYR A C 1
ATOM 684 O O . TYR A 1 89 ? -12.709 -9.677 1.630 1.00 92.50 89 TYR A O 1
ATOM 692 N N . PRO A 1 90 ? -12.268 -7.519 1.120 1.00 92.00 90 PRO A N 1
ATOM 693 C CA . PRO A 1 90 ? -13.284 -7.429 0.077 1.00 92.00 90 PRO A CA 1
ATOM 694 C C . PRO A 1 90 ? -12.934 -8.314 -1.131 1.00 92.00 90 PRO A C 1
ATOM 696 O O . PRO A 1 90 ? -11.765 -8.617 -1.373 1.00 92.00 90 PRO A O 1
ATOM 699 N N . GLU A 1 91 ? -13.945 -8.694 -1.921 1.00 93.38 91 GLU A N 1
ATOM 700 C CA . GLU A 1 91 ? -13.740 -9.437 -3.179 1.00 93.38 91 GLU A CA 1
ATOM 701 C C . GLU A 1 91 ? -13.017 -8.594 -4.239 1.00 93.38 91 GLU A C 1
ATOM 703 O O . GLU A 1 91 ? -12.192 -9.109 -4.991 1.00 93.38 91 GLU A O 1
ATOM 708 N N . THR A 1 92 ?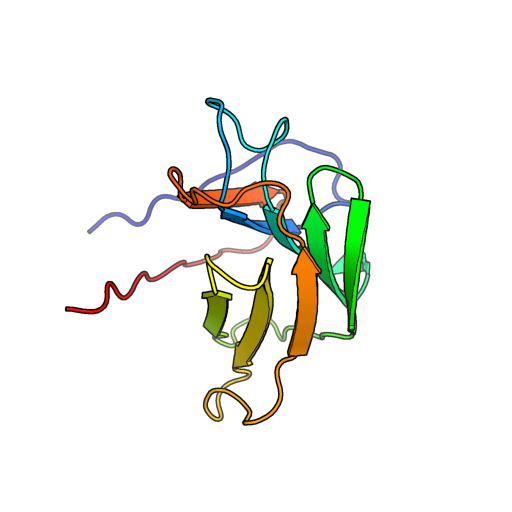 -13.303 -7.291 -4.275 1.00 95.94 92 THR A N 1
ATOM 709 C CA . THR A 1 92 ? -12.655 -6.332 -5.175 1.00 95.94 92 THR A CA 1
ATOM 710 C C . THR A 1 92 ? -11.484 -5.661 -4.456 1.00 95.94 92 THR A C 1
ATOM 712 O O . THR A 1 92 ? -11.664 -5.212 -3.319 1.00 95.94 92 THR A O 1
ATOM 715 N N . PRO A 1 93 ? -10.301 -5.536 -5.086 1.00 96.88 93 PRO A N 1
ATOM 716 C CA . PRO A 1 93 ? -9.186 -4.824 -4.480 1.00 96.88 93 PRO A CA 1
ATOM 717 C C . PRO A 1 93 ? -9.514 -3.343 -4.256 1.00 96.88 93 PRO A C 1
ATOM 719 O O . PRO A 1 93 ? -10.208 -2.703 -5.042 1.00 96.88 93 PRO A O 1
ATOM 722 N N . THR A 1 94 ? -8.977 -2.793 -3.171 1.00 96.75 94 THR A N 1
ATOM 723 C CA . THR A 1 94 ? -9.023 -1.361 -2.859 1.00 96.75 94 THR A CA 1
ATOM 724 C C . THR A 1 94 ? -8.181 -0.549 -3.839 1.00 96.75 94 THR A C 1
ATOM 726 O O . THR A 1 94 ? -8.586 0.555 -4.186 1.00 96.75 94 THR A O 1
ATOM 729 N N . LEU A 1 95 ? -7.025 -1.081 -4.262 1.00 97.75 95 LEU A N 1
ATOM 730 C CA . LEU A 1 95 ? -6.169 -0.501 -5.304 1.00 97.75 95 LEU A CA 1
ATOM 731 C C . LEU A 1 95 ? -5.734 -1.583 -6.288 1.00 97.75 95 LEU A C 1
ATOM 733 O O . LEU A 1 95 ? -5.413 -2.698 -5.867 1.00 97.75 95 LEU A O 1
ATOM 737 N N . GLU A 1 96 ? -5.632 -1.238 -7.566 1.00 97.56 96 GLU A N 1
ATOM 738 C CA . GLU A 1 96 ? -5.172 -2.148 -8.613 1.00 97.56 96 GLU A CA 1
ATOM 739 C C . GLU A 1 96 ? -4.314 -1.427 -9.657 1.00 97.56 96 GLU A C 1
ATOM 741 O O . GLU A 1 96 ? -4.657 -0.354 -10.147 1.00 97.56 96 GLU A O 1
ATOM 746 N N . ALA A 1 97 ? -3.188 -2.037 -10.025 1.00 97.62 97 ALA A N 1
ATOM 747 C CA . ALA A 1 97 ? -2.345 -1.559 -11.113 1.00 97.62 97 ALA A CA 1
ATOM 748 C C . ALA A 1 97 ? -1.623 -2.718 -11.806 1.00 97.62 97 ALA A C 1
ATOM 750 O O . ALA A 1 97 ? -1.411 -3.776 -11.217 1.00 97.62 97 ALA A O 1
ATOM 751 N N . VAL A 1 98 ? -1.185 -2.495 -13.045 1.00 96.56 98 VAL A N 1
ATOM 752 C CA . VAL A 1 98 ? -0.279 -3.402 -13.759 1.00 96.56 98 VAL A CA 1
ATOM 753 C C . VAL A 1 98 ? 1.043 -2.680 -13.983 1.00 96.56 98 VAL A C 1
ATOM 755 O O . VAL A 1 98 ? 1.103 -1.699 -14.722 1.00 96.56 98 VAL A O 1
ATOM 758 N N . ASP A 1 99 ? 2.101 -3.158 -13.333 1.00 94.31 99 ASP A N 1
ATOM 759 C CA . ASP A 1 99 ? 3.454 -2.624 -13.451 1.00 94.31 99 ASP A CA 1
ATOM 760 C C . ASP A 1 99 ? 4.492 -3.748 -13.292 1.00 94.31 99 ASP A C 1
ATOM 762 O O . ASP A 1 99 ? 4.478 -4.513 -12.328 1.00 94.31 99 ASP A O 1
ATOM 766 N N . SER A 1 100 ? 5.408 -3.853 -14.255 1.00 90.31 100 SER A N 1
ATOM 767 C CA . SER A 1 100 ? 6.423 -4.912 -14.319 1.00 90.31 100 SER A CA 1
ATOM 768 C C . SER A 1 100 ? 7.850 -4.404 -14.085 1.00 90.31 100 SER A C 1
ATOM 770 O O . SER A 1 100 ? 8.801 -5.098 -14.441 1.00 90.31 100 SER A O 1
ATOM 772 N N . ALA A 1 101 ? 8.025 -3.196 -13.536 1.00 89.88 101 ALA A N 1
ATOM 773 C CA . ALA A 1 101 ? 9.345 -2.597 -13.330 1.00 89.88 101 ALA A CA 1
ATOM 774 C C . ALA A 1 101 ? 10.232 -3.418 -12.379 1.00 89.88 101 ALA A C 1
ATOM 776 O O . ALA A 1 101 ? 11.436 -3.523 -12.608 1.00 89.88 101 ALA A O 1
ATOM 777 N N . TYR A 1 102 ? 9.636 -4.042 -11.356 1.00 84.62 102 TYR A N 1
ATOM 778 C CA . TYR A 1 102 ? 10.344 -4.909 -10.411 1.00 84.62 102 TYR A CA 1
ATOM 779 C C . TYR A 1 102 ? 9.713 -6.311 -10.390 1.00 84.62 102 TYR A C 1
ATOM 781 O O . TYR A 1 102 ? 8.802 -6.570 -9.597 1.00 84.62 102 TYR A O 1
ATOM 789 N N . PRO A 1 103 ? 10.150 -7.220 -11.282 1.00 77.62 103 PRO A N 1
ATOM 790 C CA . PRO A 1 103 ? 9.629 -8.587 -11.336 1.00 77.62 103 PRO A CA 1
ATOM 791 C C . PRO A 1 103 ? 10.098 -9.436 -10.144 1.00 77.62 103 PRO A C 1
ATOM 793 O O . PRO A 1 103 ? 9.334 -10.248 -9.628 1.00 77.62 103 PRO A O 1
ATOM 796 N N . ASP A 1 104 ? 11.317 -9.201 -9.645 1.00 75.50 104 ASP A N 1
ATOM 797 C CA . ASP A 1 104 ? 11.820 -9.856 -8.439 1.00 75.50 104 ASP A CA 1
ATOM 798 C C . ASP A 1 104 ? 11.497 -9.018 -7.197 1.00 75.50 104 ASP A C 1
ATOM 800 O O . ASP A 1 104 ? 12.056 -7.938 -7.004 1.00 75.50 104 ASP A O 1
ATOM 804 N N . LEU A 1 105 ? 10.658 -9.542 -6.299 1.00 71.62 105 LEU A N 1
ATOM 805 C CA . LEU A 1 105 ? 10.231 -8.778 -5.124 1.00 71.62 105 LEU A CA 1
ATOM 806 C C . LEU A 1 105 ? 11.319 -8.570 -4.064 1.00 71.62 105 LEU A C 1
ATOM 808 O O . LEU A 1 105 ? 11.210 -7.595 -3.334 1.00 71.62 105 LEU A O 1
ATOM 812 N N . ARG A 1 106 ? 12.326 -9.463 -4.010 1.00 69.56 106 ARG A N 1
ATOM 813 C CA . ARG A 1 106 ? 13.561 -9.555 -3.178 1.00 69.56 106 ARG A CA 1
ATOM 814 C C . ARG A 1 106 ? 13.533 -9.037 -1.733 1.00 69.56 106 ARG A C 1
ATOM 816 O O . ARG A 1 106 ? 14.040 -9.721 -0.849 1.00 69.56 106 ARG A O 1
ATOM 823 N N . ARG A 1 107 ? 13.029 -7.832 -1.485 1.00 73.25 107 ARG A N 1
ATOM 824 C CA . ARG A 1 107 ? 13.015 -7.133 -0.203 1.00 73.25 107 ARG A CA 1
ATOM 825 C C . ARG A 1 107 ? 11.605 -6.665 0.140 1.00 73.25 107 ARG A C 1
ATOM 827 O O . ARG A 1 107 ? 10.939 -6.016 -0.664 1.00 73.25 107 ARG A O 1
ATOM 834 N N . LEU A 1 108 ? 11.197 -6.976 1.365 1.00 76.56 108 LEU A N 1
ATOM 835 C CA . LEU A 1 108 ? 9.986 -6.474 2.004 1.00 76.56 108 LEU A CA 1
ATOM 836 C C . LEU A 1 108 ? 10.402 -5.572 3.162 1.00 76.56 108 LEU A C 1
ATOM 838 O O . LEU A 1 108 ? 11.324 -5.903 3.908 1.00 76.56 108 LEU A O 1
ATOM 842 N N . GLY A 1 109 ? 9.728 -4.440 3.309 1.00 73.94 109 GLY A N 1
ATOM 843 C CA . GLY A 1 109 ? 10.013 -3.475 4.359 1.00 73.94 109 GLY A CA 1
ATOM 844 C C . GLY A 1 109 ? 8.771 -2.698 4.751 1.00 73.94 109 GLY A C 1
ATOM 845 O O . GLY A 1 109 ? 7.741 -2.751 4.083 1.00 73.94 109 GLY A O 1
ATOM 846 N N . TRP A 1 110 ? 8.867 -1.959 5.844 1.00 73.50 110 TRP A N 1
ATOM 847 C CA . TRP A 1 110 ? 7.814 -1.059 6.279 1.00 73.50 110 TRP A CA 1
ATOM 848 C C . TRP A 1 110 ? 8.429 0.219 6.825 1.00 73.50 110 TRP A C 1
ATOM 850 O O . TRP A 1 110 ? 9.561 0.229 7.311 1.00 73.50 110 TRP A O 1
ATOM 860 N N . ALA A 1 111 ? 7.672 1.300 6.724 1.00 71.62 111 ALA A N 1
ATOM 861 C CA . ALA A 1 111 ? 8.062 2.604 7.212 1.00 71.62 111 ALA A CA 1
ATOM 862 C C . ALA A 1 111 ? 6.899 3.227 7.963 1.00 71.62 111 ALA A C 1
ATOM 864 O O . ALA A 1 111 ? 5.748 3.150 7.529 1.00 71.62 111 ALA A O 1
ATOM 865 N N . MET A 1 112 ? 7.219 3.882 9.070 1.00 68.69 112 MET A N 1
ATOM 866 C CA . MET A 1 112 ? 6.288 4.760 9.755 1.00 68.69 112 MET A CA 1
ATOM 867 C C . MET A 1 112 ? 6.925 6.131 9.870 1.00 68.69 112 MET A C 1
ATOM 869 O O . MET A 1 112 ? 8.045 6.285 10.357 1.00 68.69 112 MET A O 1
ATOM 873 N N . LEU A 1 113 ? 6.192 7.122 9.396 1.00 69.31 113 LEU A N 1
ATOM 874 C CA . LEU A 1 113 ? 6.541 8.527 9.464 1.00 69.31 113 LEU A CA 1
ATOM 875 C C . LEU A 1 113 ? 5.447 9.184 10.297 1.00 69.31 113 LEU A C 1
ATOM 877 O O . LEU A 1 113 ? 4.271 8.971 10.015 1.00 69.31 113 LEU A O 1
ATOM 881 N N . GLY A 1 114 ? 5.810 9.934 11.335 1.00 61.12 114 GLY A N 1
ATOM 882 C CA . GLY A 1 114 ? 4.839 10.675 12.139 1.00 61.12 114 GLY A CA 1
ATOM 883 C C . GLY A 1 114 ? 5.038 10.611 13.648 1.00 61.12 114 GLY A C 1
ATOM 884 O O . GLY A 1 114 ? 5.850 9.846 14.168 1.00 61.12 114 GLY A O 1
ATOM 885 N N . SER A 1 115 ? 4.263 11.436 14.352 1.00 53.84 115 SER A N 1
ATOM 886 C CA . SER A 1 115 ? 4.178 11.484 15.814 1.00 53.84 115 SER A CA 1
ATOM 887 C C . SER A 1 115 ? 2.712 11.560 16.270 1.00 53.84 115 SER A C 1
ATOM 889 O O . SER A 1 115 ? 1.858 12.081 15.552 1.00 53.84 115 SER A O 1
ATOM 891 N N . GLY A 1 116 ? 2.407 11.026 17.461 1.00 50.69 116 GLY A N 1
ATOM 892 C CA . GLY A 1 116 ? 1.092 11.179 18.108 1.00 50.69 116 GLY A CA 1
ATOM 893 C C . GLY A 1 116 ? 0.129 9.985 18.047 1.00 50.69 116 GLY A C 1
ATOM 894 O O . GLY A 1 116 ? -0.987 10.118 18.540 1.00 50.69 116 GLY A O 1
ATOM 895 N N . TYR A 1 117 ? 0.539 8.833 17.505 1.00 49.81 117 TYR A N 1
ATOM 896 C CA . TYR A 1 117 ? -0.232 7.583 17.551 1.00 49.81 117 TYR A CA 1
ATOM 897 C C . TYR A 1 117 ? 0.693 6.403 17.855 1.00 49.81 117 TYR A C 1
ATOM 899 O O . TYR A 1 117 ? 1.771 6.310 17.268 1.00 49.81 117 TYR A O 1
ATOM 907 N N . ASP A 1 118 ? 0.255 5.497 18.729 1.00 49.44 118 ASP A N 1
ATOM 908 C CA . ASP A 1 118 ? 0.885 4.187 18.887 1.00 49.44 118 ASP A CA 1
ATOM 909 C C . ASP A 1 118 ? 0.360 3.259 17.789 1.00 49.44 118 ASP A C 1
ATOM 911 O O . ASP A 1 118 ? -0.850 3.120 17.597 1.00 49.44 118 ASP A O 1
ATOM 915 N N . LEU A 1 119 ? 1.275 2.645 17.043 1.00 49.94 119 LEU A N 1
ATOM 916 C CA . LEU A 1 119 ? 0.968 1.723 15.957 1.00 49.94 119 LEU A CA 1
ATOM 917 C C . LEU A 1 119 ? 1.572 0.360 16.258 1.00 49.94 119 LEU A C 1
ATOM 919 O O . LEU A 1 119 ? 2.729 0.244 16.662 1.00 49.94 119 LEU A O 1
ATOM 923 N N . TYR A 1 120 ? 0.770 -0.669 16.022 1.00 53.62 120 TYR A N 1
ATOM 924 C CA . TYR A 1 120 ? 1.137 -2.057 16.226 1.00 53.62 120 TYR A CA 1
ATOM 925 C C . TYR A 1 120 ? 1.025 -2.772 14.884 1.00 53.62 120 TYR A C 1
ATOM 927 O O . TYR A 1 120 ? -0.027 -2.746 14.250 1.00 53.62 120 TYR A O 1
ATOM 935 N N . VAL A 1 121 ? 2.121 -3.387 14.445 1.00 52.47 121 VAL A N 1
ATOM 936 C CA . VAL A 1 121 ? 2.154 -4.206 13.231 1.00 52.47 121 VAL A CA 1
ATOM 937 C C . VAL A 1 121 ? 2.287 -5.659 13.659 1.00 52.47 121 VAL A C 1
ATOM 939 O O . VAL A 1 121 ? 3.239 -6.003 14.359 1.00 52.47 121 VAL A O 1
ATOM 942 N N . ASP A 1 122 ? 1.349 -6.495 13.229 1.00 52.47 122 ASP A N 1
ATOM 943 C CA . ASP A 1 122 ? 1.438 -7.947 13.357 1.00 52.47 122 ASP A CA 1
ATOM 944 C C . ASP A 1 122 ? 1.653 -8.565 11.969 1.00 52.47 122 ASP A C 1
ATOM 946 O O . ASP A 1 122 ? 1.059 -8.116 10.986 1.00 52.47 122 ASP A O 1
ATOM 950 N N . TRP A 1 123 ? 2.538 -9.559 11.876 1.00 51.91 123 TRP A N 1
ATOM 951 C CA . TRP A 1 123 ? 2.901 -10.210 10.615 1.00 51.91 123 TRP A CA 1
ATOM 952 C C . TRP A 1 123 ? 2.455 -11.662 10.652 1.00 51.91 123 TRP A C 1
ATOM 954 O O . TRP A 1 123 ? 2.927 -12.447 11.472 1.00 51.91 123 TRP A O 1
ATOM 964 N N . ILE A 1 124 ? 1.610 -12.043 9.697 1.00 51.53 124 ILE A N 1
ATOM 965 C CA . ILE A 1 124 ? 1.261 -13.443 9.469 1.00 51.53 124 ILE A CA 1
ATOM 966 C C . ILE A 1 124 ? 2.029 -13.908 8.235 1.00 51.53 124 ILE A C 1
ATOM 968 O O . ILE A 1 124 ? 1.769 -13.459 7.119 1.00 51.53 124 ILE A O 1
ATOM 972 N N . VAL A 1 125 ? 2.995 -14.800 8.438 1.00 43.94 125 VAL A N 1
ATOM 973 C CA . VAL A 1 125 ? 3.692 -15.480 7.341 1.00 43.94 125 VAL A CA 1
ATOM 974 C C . VAL A 1 125 ? 2.847 -16.687 6.944 1.00 43.94 125 VAL A C 1
ATOM 976 O O . VAL A 1 125 ? 2.562 -17.538 7.786 1.00 43.94 125 VAL A O 1
ATOM 979 N N . ALA A 1 126 ? 2.417 -16.751 5.684 1.00 46.44 126 ALA A N 1
ATOM 980 C CA . ALA A 1 126 ? 1.754 -17.942 5.162 1.00 46.44 126 ALA A CA 1
ATOM 981 C C . ALA A 1 126 ? 2.734 -19.131 5.179 1.00 46.44 126 ALA A C 1
ATOM 983 O O . ALA A 1 126 ? 3.900 -18.965 4.813 1.00 46.44 126 ALA A O 1
ATOM 984 N N . GLN A 1 127 ? 2.259 -20.292 5.642 1.00 35.12 127 GLN A N 1
ATOM 985 C CA . GLN A 1 127 ? 2.997 -21.561 5.608 1.00 35.12 127 GLN A CA 1
ATOM 986 C C . GLN A 1 127 ? 2.887 -22.238 4.245 1.00 35.12 127 GLN A C 1
ATOM 988 O O . GLN A 1 127 ? 1.793 -22.153 3.642 1.00 35.12 127 GLN A O 1
#

pLDDT: mean 74.83, std 19.9, range [28.95, 97.75]

Sequence (127 aa):
MTVPTATGNLNQWYNAIALGFGGTEEGIDSTGYSVAYIPAWGKLKLTREYTFLDHASATLVPGQWYQLKVVRDGDTGLIQVYLDEGQGYPETPTLEAVDSAYPDLRRLGWAMLGSGYDLYVDWIVAQ

Foldseek 3Di:
DDADDDADDDDQQFFKKKKFWLDDDPDDADFGWIFMDGQNVQKTFIDTRPHTFWMDHHHDDPPFDKDKDWDADLPFQKIFIFIDRPPDTDPHGRIIGRDNPRSDRPDIDIDGYHDDHDDGDDDDDDD

Secondary structure (DSSP, 8-state):
--PPPP-B-S-TT--EEEEEES--SSSSSSSSEEEEEEGGGTEEEEEETTEEEEEEE--PPTT---EEEEEE-TTT-EEEEEEESSS---SS-SEEEE--S------EEEEEEBSS-----------

Radius of gyration: 14.51 Å; chains: 1; bounding box: 34×39×40 Å